Protein AF-A0A392TW88-F1 (afdb_monomer_lite)

InterPro domains:
  IPR003441 NAC domain [PF02365] (6-60)
  IPR003441 NAC domain [PS51005] (1-61)
  IPR036093 NAC domain superfamily [G3DSA:2.170.150.80] (1-61)
  IPR036093 NAC domain superfamily [SSF101941] (5-60)

Radius of gyration: 15.14 Å; chains: 1; bounding box: 22×48×31 Å

Organism: NCBI:txid97028

Structure (mmCIF, N/CA/C/O backbone):
data_AF-A0A392TW88-F1
#
_entry.id   AF-A0A392TW88-F1
#
loop_
_atom_site.group_PDB
_atom_site.id
_atom_site.type_symbol
_atom_site.label_atom_id
_atom_site.label_alt_id
_atom_site.label_comp_id
_atom_site.label_asym_id
_atom_site.label_entity_id
_atom_site.label_seq_id
_atom_site.pdbx_PDB_ins_code
_atom_site.Cartn_x
_atom_site.Cartn_y
_atom_site.Cartn_z
_atom_site.occupancy
_atom_site.B_iso_or_equiv
_atom_site.auth_seq_id
_atom_site.auth_comp_id
_atom_site.auth_asym_id
_atom_site.auth_atom_id
_atom_site.pdbx_PDB_model_num
ATOM 1 N N . ALA A 1 1 ? -4.891 32.151 -7.979 1.00 40.03 1 ALA A N 1
ATOM 2 C CA . ALA A 1 1 ? -4.908 30.797 -7.396 1.00 40.03 1 ALA A CA 1
ATOM 3 C C . ALA A 1 1 ? -5.192 29.828 -8.531 1.00 40.03 1 ALA A C 1
ATOM 5 O O . ALA A 1 1 ? -6.294 29.857 -9.062 1.00 40.03 1 ALA A O 1
ATOM 6 N N . GLU A 1 2 ? -4.195 29.072 -8.986 1.00 42.38 2 GLU A N 1
ATOM 7 C CA . GLU A 1 2 ? -4.422 28.035 -9.996 1.00 42.38 2 GLU A CA 1
ATOM 8 C C . GLU A 1 2 ? -5.102 26.835 -9.333 1.00 42.38 2 GLU A C 1
ATOM 10 O O . GLU A 1 2 ? -4.506 26.140 -8.514 1.00 42.38 2 GLU A O 1
ATOM 15 N N . MET A 1 3 ? -6.368 26.610 -9.670 1.00 56.09 3 MET A N 1
ATOM 16 C CA . MET A 1 3 ? -7.077 25.362 -9.393 1.00 56.09 3 MET A CA 1
ATOM 17 C C . MET A 1 3 ? -6.885 24.453 -10.609 1.00 56.09 3 MET A C 1
ATOM 19 O O . MET A 1 3 ? -7.756 24.355 -11.469 1.00 56.09 3 MET A O 1
ATOM 23 N N . GLY A 1 4 ? -5.702 23.850 -10.728 1.00 53.25 4 GLY A N 1
ATOM 24 C CA . GLY A 1 4 ? -5.443 22.840 -11.750 1.00 53.25 4 GLY A CA 1
ATOM 25 C C . GLY A 1 4 ? -6.175 21.543 -11.406 1.00 53.25 4 GLY A C 1
ATOM 26 O O . GLY A 1 4 ? -5.937 20.963 -10.348 1.00 53.25 4 GLY A O 1
ATOM 27 N N . TYR A 1 5 ? -7.053 21.069 -12.292 1.00 58.41 5 TYR A N 1
ATOM 28 C CA . TYR A 1 5 ? -7.627 19.723 -12.212 1.00 58.41 5 TYR A CA 1
ATOM 29 C C . TYR A 1 5 ? -6.509 18.691 -12.429 1.00 58.41 5 TYR A C 1
ATOM 31 O O . TYR A 1 5 ? -6.177 18.318 -13.547 1.00 58.41 5 TYR A O 1
ATOM 39 N N . GLN A 1 6 ? -5.889 18.239 -11.342 1.00 55.94 6 GLN A N 1
ATOM 40 C CA . GLN A 1 6 ? -4.759 17.303 -11.350 1.00 55.94 6 GLN A CA 1
ATOM 41 C C . GLN A 1 6 ? -5.170 15.828 -11.536 1.00 55.94 6 GLN A C 1
ATOM 43 O O . GLN A 1 6 ? -4.405 14.931 -11.195 1.00 55.94 6 GLN A O 1
ATOM 48 N N . SER A 1 7 ? -6.365 15.541 -12.062 1.00 61.16 7 SER A N 1
ATOM 49 C CA . SER A 1 7 ? -6.894 14.169 -12.109 1.00 61.16 7 SER A CA 1
ATOM 50 C C . SER A 1 7 ? -6.428 13.339 -13.307 1.00 61.16 7 SER A C 1
ATOM 52 O O . SER A 1 7 ? -6.574 12.126 -13.276 1.00 61.16 7 SER A O 1
ATOM 54 N N . GLU A 1 8 ? -5.852 13.932 -14.357 1.00 75.00 8 GLU A N 1
ATOM 55 C CA . GLU A 1 8 ? -5.482 13.180 -15.574 1.00 75.00 8 GLU A CA 1
ATOM 56 C C . GLU A 1 8 ? -4.283 12.230 -15.399 1.00 75.00 8 GLU A C 1
ATOM 58 O O . GLU A 1 8 ? -4.008 11.410 -16.272 1.00 75.00 8 GLU A O 1
ATOM 63 N N . LYS A 1 9 ? -3.555 12.330 -14.281 1.00 87.38 9 LYS A N 1
ATOM 64 C CA . LYS A 1 9 ? -2.345 11.531 -14.009 1.00 87.38 9 LYS A CA 1
ATOM 65 C C . LYS A 1 9 ? -2.526 10.511 -12.887 1.00 87.38 9 LYS A C 1
ATOM 67 O O . LYS A 1 9 ? -1.568 9.830 -12.524 1.00 87.38 9 LYS A O 1
ATOM 72 N N . GLU A 1 10 ? -3.722 10.431 -12.312 1.00 92.31 10 GLU A N 1
ATOM 73 C CA . GLU A 1 10 ? -4.032 9.533 -11.206 1.00 92.31 10 GLU A CA 1
ATOM 74 C C . GLU A 1 10 ? -5.217 8.644 -11.561 1.00 92.31 10 GLU A C 1
ATOM 76 O O . GLU A 1 10 ? -6.236 9.102 -12.072 1.00 92.31 10 GLU A O 1
ATOM 81 N N . TRP A 1 11 ? -5.100 7.361 -11.230 1.00 91.62 11 TRP A N 1
ATOM 82 C CA . TRP A 1 11 ? -6.151 6.379 -11.465 1.00 91.62 11 TRP A CA 1
ATOM 83 C C . TRP A 1 11 ? -6.545 5.701 -10.162 1.00 91.62 11 TRP A C 1
ATOM 85 O O . TRP A 1 11 ? -5.708 5.412 -9.304 1.00 91.62 11 TRP A O 1
ATOM 95 N N . TYR A 1 12 ? -7.839 5.426 -10.040 1.00 92.44 12 TYR A N 1
ATOM 96 C CA . TYR A 1 12 ? -8.448 4.858 -8.848 1.00 92.44 12 TYR A CA 1
ATOM 97 C C . TYR A 1 12 ? -9.120 3.539 -9.207 1.00 92.44 12 TYR A C 1
ATOM 99 O O . TYR A 1 12 ? -9.854 3.451 -10.188 1.00 92.44 12 TYR A O 1
ATOM 107 N N . PHE A 1 13 ? -8.881 2.516 -8.389 1.00 93.62 13 PHE A N 1
ATOM 108 C CA . PHE A 1 13 ? -9.420 1.176 -8.593 1.00 93.62 13 PHE A CA 1
ATOM 109 C C . PHE A 1 13 ? -9.847 0.574 -7.260 1.00 93.62 13 PHE A C 1
ATOM 111 O O . PHE A 1 13 ? -9.212 0.807 -6.227 1.00 93.62 13 PHE A O 1
ATOM 118 N N . PHE A 1 14 ? -10.880 -0.263 -7.297 1.00 94.19 14 PHE A N 1
ATOM 119 C CA . PHE A 1 14 ? -11.151 -1.210 -6.224 1.00 94.19 14 PHE A CA 1
ATOM 120 C C . PHE A 1 14 ? -10.447 -2.529 -6.533 1.00 94.19 14 PHE A C 1
ATOM 122 O O . PHE A 1 14 ? -10.494 -3.012 -7.662 1.00 94.19 14 PHE A O 1
ATOM 129 N N . SER A 1 15 ? -9.806 -3.121 -5.528 1.00 90.25 15 SER A N 1
ATOM 130 C CA . SER A 1 15 ? -9.176 -4.434 -5.641 1.00 90.25 15 SER A CA 1
ATOM 131 C C . SER A 1 15 ? -9.626 -5.353 -4.503 1.00 90.25 15 SER A C 1
ATOM 133 O O . SER A 1 15 ? -9.872 -4.882 -3.385 1.00 90.25 15 SER A O 1
ATOM 135 N N . PRO A 1 16 ? -9.739 -6.670 -4.752 1.00 91.31 16 PRO A N 1
ATOM 136 C CA . PRO A 1 16 ? -9.981 -7.637 -3.693 1.00 91.31 16 PRO A CA 1
ATOM 137 C C . PRO A 1 16 ? -8.876 -7.578 -2.639 1.00 91.31 16 PRO A C 1
ATOM 139 O O . PRO A 1 16 ? -7.685 -7.511 -2.950 1.00 91.31 16 PRO A O 1
ATOM 142 N N . ARG A 1 17 ? -9.262 -7.645 -1.365 1.00 88.31 17 ARG A N 1
ATOM 143 C CA . ARG A 1 17 ? -8.315 -7.646 -0.247 1.00 88.31 17 ARG A CA 1
ATOM 144 C C . ARG A 1 17 ? -7.853 -9.066 0.072 1.00 88.31 17 ARG A C 1
ATOM 146 O O . ARG A 1 17 ? -8.149 -9.591 1.143 1.00 88.31 17 ARG A O 1
ATOM 153 N N . ASP A 1 18 ? -7.126 -9.670 -0.862 1.00 89.12 18 ASP A N 1
ATOM 154 C CA . ASP A 1 18 ? -6.537 -10.994 -0.657 1.00 89.12 18 ASP A CA 1
ATOM 155 C C . ASP A 1 18 ? -5.484 -10.956 0.463 1.00 89.12 18 ASP A C 1
ATOM 157 O O . ASP A 1 18 ? -4.714 -9.996 0.575 1.00 89.12 18 ASP A O 1
ATOM 161 N N . ARG A 1 19 ? -5.457 -11.972 1.328 1.00 91.25 19 ARG A N 1
ATOM 162 C CA . ARG A 1 19 ? -4.571 -12.025 2.502 1.00 91.25 19 ARG A CA 1
ATOM 163 C C . ARG A 1 19 ? -3.318 -12.814 2.139 1.00 91.25 19 ARG A C 1
ATOM 165 O O . ARG A 1 19 ? -3.405 -13.942 1.682 1.00 91.25 19 ARG A O 1
ATOM 172 N N . LYS A 1 20 ? -2.130 -12.278 2.443 1.00 90.75 20 LYS A N 1
ATOM 173 C CA . LYS A 1 20 ? -0.862 -13.010 2.244 1.00 90.75 20 LYS A CA 1
ATOM 174 C C . LYS A 1 20 ? -0.779 -14.272 3.114 1.00 90.75 20 LYS A C 1
ATOM 176 O O . LYS A 1 20 ? -0.126 -15.239 2.740 1.00 90.75 20 LYS A O 1
ATOM 181 N N . TYR A 1 21 ? -1.392 -14.225 4.294 1.00 93.00 21 TYR A N 1
ATOM 182 C CA . TYR A 1 21 ? -1.417 -15.325 5.252 1.00 93.00 21 TYR A CA 1
ATOM 183 C C . TYR A 1 21 ? -2.863 -15.565 5.693 1.00 93.00 21 TYR A C 1
ATOM 185 O O . TYR A 1 21 ? -3.543 -14.569 5.965 1.00 93.00 21 TYR A O 1
ATOM 193 N N . PRO A 1 22 ? -3.314 -16.826 5.855 1.00 88.44 22 PRO A N 1
ATOM 194 C CA . PRO A 1 22 ? -4.709 -17.151 6.180 1.00 88.44 22 PRO A CA 1
ATOM 195 C C . PRO A 1 22 ? -5.283 -16.343 7.355 1.00 88.44 22 PRO A C 1
ATOM 197 O O . PRO A 1 22 ? -6.388 -15.809 7.274 1.00 88.44 22 PRO A O 1
ATOM 200 N N . ASN A 1 23 ? -4.476 -16.144 8.403 1.00 91.75 23 ASN A N 1
ATOM 201 C CA . ASN A 1 23 ? -4.878 -15.443 9.628 1.00 91.75 23 ASN A CA 1
ATOM 202 C C . ASN A 1 23 ? -4.270 -14.032 9.768 1.00 91.75 23 ASN A C 1
ATOM 204 O O . ASN A 1 23 ? -4.514 -13.345 10.756 1.00 91.75 23 ASN A O 1
ATOM 208 N N . GLY A 1 24 ? -3.494 -13.555 8.789 1.00 88.94 24 GLY A N 1
ATOM 209 C CA . GLY A 1 24 ? -2.783 -12.272 8.866 1.00 88.94 24 GLY A CA 1
ATOM 210 C C . GLY A 1 24 ? -3.572 -11.102 8.276 1.00 88.94 24 GLY A C 1
ATOM 211 O O . GLY A 1 24 ? -4.350 -11.271 7.348 1.00 88.94 24 GLY A O 1
ATOM 212 N N . SER A 1 25 ? -3.386 -9.879 8.770 1.00 85.44 25 SER A N 1
ATOM 213 C CA . SER A 1 25 ? -4.043 -8.678 8.209 1.00 85.44 25 SER A CA 1
ATOM 214 C C . SER A 1 25 ? -3.336 -8.108 6.969 1.00 85.44 25 SER A C 1
ATOM 216 O O . SER A 1 25 ? -3.836 -7.175 6.334 1.00 85.44 25 SER A O 1
ATOM 218 N N . ARG A 1 26 ? -2.160 -8.657 6.631 1.00 88.81 26 ARG A N 1
ATOM 219 C CA . ARG A 1 26 ? -1.305 -8.210 5.529 1.00 88.81 26 ARG A CA 1
ATOM 220 C C . ARG A 1 26 ? -1.897 -8.634 4.179 1.00 88.81 26 ARG A C 1
ATOM 222 O O . ARG A 1 26 ? -1.972 -9.838 3.931 1.00 88.81 26 ARG A O 1
ATOM 229 N N . PRO A 1 27 ? -2.224 -7.684 3.284 1.00 91.69 27 PRO A N 1
ATOM 230 C CA . PRO A 1 27 ? -2.676 -8.028 1.944 1.00 91.69 27 PRO A CA 1
ATOM 231 C C . PRO A 1 27 ? -1.576 -8.691 1.110 1.00 91.69 27 PRO A C 1
ATOM 233 O O . PRO A 1 27 ? -0.387 -8.392 1.300 1.00 91.69 27 PRO A O 1
ATOM 236 N N . ASN A 1 28 ? -1.978 -9.550 0.178 1.00 92.75 28 ASN A N 1
ATOM 237 C CA . ASN A 1 28 ? -1.125 -10.014 -0.905 1.00 92.75 28 ASN A CA 1
ATOM 238 C C . ASN A 1 28 ? -0.767 -8.829 -1.819 1.00 92.75 28 ASN A C 1
ATOM 240 O O . ASN A 1 28 ? -1.544 -7.891 -1.986 1.00 92.75 28 ASN A O 1
ATOM 244 N N . ARG A 1 29 ? 0.467 -8.817 -2.318 1.00 94.12 29 ARG A N 1
ATOM 245 C CA . ARG A 1 29 ? 1.056 -7.694 -3.062 1.00 94.12 29 ARG A CA 1
ATOM 246 C C . ARG A 1 29 ? 1.869 -8.126 -4.276 1.00 94.12 29 ARG A C 1
ATOM 248 O O . ARG A 1 29 ? 2.541 -7.281 -4.861 1.00 94.12 29 ARG A O 1
ATOM 255 N N . ALA A 1 30 ? 1.842 -9.410 -4.621 1.00 95.00 30 ALA A N 1
ATOM 256 C CA . ALA A 1 30 ? 2.317 -9.857 -5.921 1.00 95.00 30 ALA A CA 1
ATOM 257 C C . ALA A 1 30 ? 1.393 -9.289 -7.010 1.00 95.00 30 ALA A C 1
ATOM 259 O O . ALA A 1 30 ? 0.176 -9.256 -6.826 1.00 95.00 30 ALA A O 1
ATOM 260 N N . ALA A 1 31 ? 1.970 -8.804 -8.106 1.00 94.62 31 ALA A N 1
ATOM 261 C CA . ALA A 1 31 ? 1.228 -8.262 -9.238 1.00 94.62 31 ALA A CA 1
ATOM 262 C C . ALA A 1 31 ? 2.023 -8.494 -10.531 1.00 94.62 31 ALA A C 1
ATOM 264 O O . ALA A 1 31 ? 3.077 -7.889 -10.730 1.00 94.62 31 ALA A O 1
ATOM 265 N N . GLY A 1 32 ? 1.517 -9.369 -11.408 1.00 94.12 32 GLY A N 1
ATOM 266 C CA . GLY A 1 32 ? 2.207 -9.743 -12.645 1.00 94.12 32 GLY A CA 1
ATOM 267 C C . GLY A 1 32 ? 3.589 -10.338 -12.367 1.00 94.12 32 GLY A C 1
ATOM 268 O O . GLY A 1 32 ? 3.715 -11.260 -11.565 1.00 94.12 32 GLY A O 1
ATOM 269 N N . SER A 1 33 ? 4.620 -9.788 -13.009 1.00 96.31 33 SER A N 1
ATOM 270 C CA . SER A 1 33 ? 6.018 -10.203 -12.843 1.00 96.31 33 SER A CA 1
ATOM 271 C C . SER A 1 33 ? 6.727 -9.580 -11.634 1.00 96.31 33 SER A C 1
ATOM 273 O O . SER A 1 33 ? 7.898 -9.870 -11.432 1.00 96.31 33 SER A O 1
ATOM 275 N N . GLY A 1 34 ? 6.054 -8.740 -10.839 1.00 97.38 34 GLY A N 1
ATOM 276 C CA . GLY A 1 34 ? 6.676 -8.002 -9.740 1.00 97.38 34 GLY A CA 1
ATOM 277 C C . GLY A 1 34 ? 5.841 -7.969 -8.461 1.00 97.38 34 GLY A C 1
ATOM 278 O O . GLY A 1 34 ? 4.905 -8.750 -8.256 1.00 97.38 34 GLY A O 1
ATOM 279 N N . TYR A 1 35 ? 6.184 -7.051 -7.558 1.00 96.94 35 TYR A N 1
AT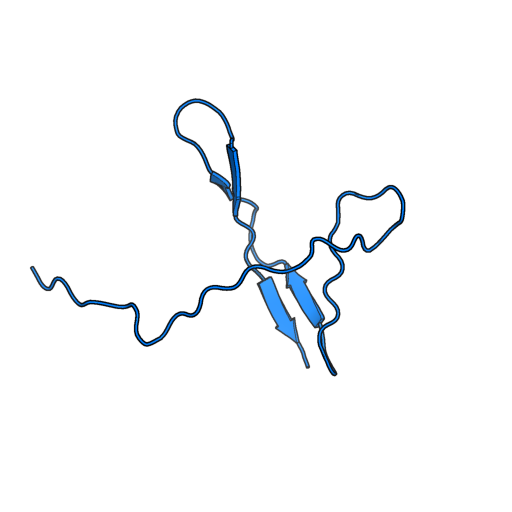OM 280 C CA . TYR A 1 35 ? 5.496 -6.903 -6.278 1.00 96.94 35 TYR A CA 1
ATOM 281 C C . TYR A 1 35 ? 5.507 -5.474 -5.731 1.00 96.94 35 TYR A C 1
ATOM 283 O O . TYR A 1 35 ? 6.415 -4.675 -5.953 1.00 96.94 35 TYR A O 1
ATOM 291 N N . TRP A 1 36 ? 4.499 -5.168 -4.916 1.00 96.75 36 TRP A N 1
ATOM 292 C CA . TRP A 1 36 ? 4.387 -3.896 -4.210 1.00 96.75 36 TRP A CA 1
ATOM 293 C C . TRP A 1 36 ? 5.021 -3.961 -2.814 1.00 96.75 36 TRP A C 1
ATOM 295 O O . TRP A 1 36 ? 4.596 -4.719 -1.930 1.00 96.75 36 TRP A O 1
ATOM 305 N N . LYS A 1 37 ? 6.015 -3.109 -2.560 1.00 95.88 37 LYS A N 1
ATOM 306 C CA . LYS A 1 37 ? 6.654 -2.935 -1.248 1.00 95.88 37 LYS A CA 1
ATOM 307 C C . LYS A 1 37 ? 6.064 -1.716 -0.543 1.00 95.88 37 LYS A C 1
ATOM 309 O O . LYS A 1 37 ? 5.884 -0.677 -1.161 1.00 95.88 37 LYS A O 1
ATOM 314 N N . ALA A 1 38 ? 5.743 -1.833 0.750 1.00 95.62 38 ALA A N 1
ATOM 315 C CA . ALA A 1 38 ? 5.303 -0.658 1.512 1.00 95.62 38 ALA A CA 1
ATOM 316 C C . ALA A 1 38 ? 6.447 0.355 1.625 1.00 95.62 38 ALA A C 1
ATOM 318 O O . ALA A 1 38 ? 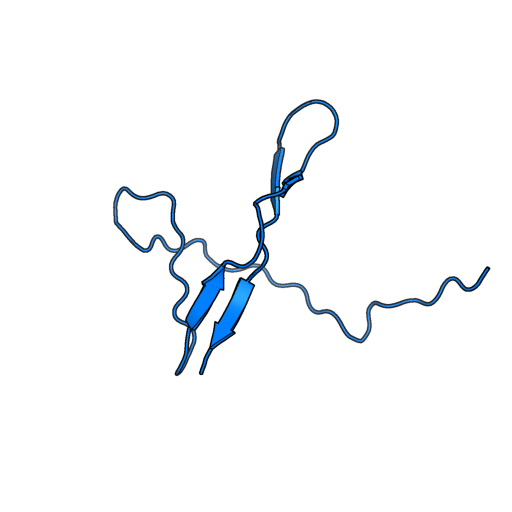7.590 -0.044 1.846 1.00 95.62 38 ALA A O 1
ATOM 319 N N . THR A 1 39 ? 6.110 1.636 1.523 1.00 96.88 39 THR A N 1
ATOM 320 C CA . THR A 1 39 ? 7.017 2.752 1.784 1.00 96.88 39 THR A CA 1
ATOM 321 C C . THR A 1 39 ? 6.346 3.753 2.719 1.00 96.88 39 THR A C 1
ATOM 323 O O . THR A 1 39 ? 5.131 3.949 2.662 1.00 96.88 39 THR A O 1
ATOM 326 N N . GLY A 1 40 ? 7.137 4.381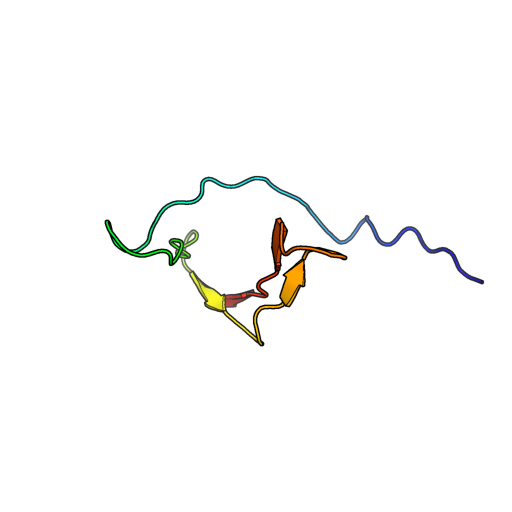 3.587 1.00 95.69 40 GLY A N 1
ATOM 327 C CA . GLY A 1 40 ? 6.641 5.318 4.590 1.00 95.69 40 GLY A CA 1
ATOM 328 C C . GLY A 1 40 ? 5.775 4.679 5.683 1.00 95.69 40 GLY A C 1
ATOM 329 O O . GLY A 1 40 ? 5.569 3.464 5.738 1.00 95.69 40 GLY A O 1
ATOM 330 N N . ALA A 1 41 ? 5.289 5.533 6.582 1.00 95.19 41 ALA A N 1
ATOM 331 C CA . ALA A 1 41 ? 4.407 5.149 7.677 1.00 95.19 41 ALA A CA 1
ATOM 332 C C . ALA A 1 41 ? 2.931 5.159 7.253 1.00 95.19 41 ALA A C 1
ATOM 334 O O . ALA A 1 41 ? 2.510 5.938 6.392 1.00 95.19 41 ALA A O 1
ATOM 335 N N . ASP A 1 42 ? 2.143 4.311 7.908 1.00 94.75 42 ASP A N 1
ATOM 336 C CA . ASP A 1 42 ? 0.694 4.270 7.739 1.00 94.75 42 ASP A CA 1
ATOM 337 C C . ASP A 1 42 ? 0.048 5.553 8.260 1.00 94.75 42 ASP A C 1
ATOM 339 O O . ASP A 1 42 ? 0.392 6.040 9.337 1.00 94.75 42 ASP A O 1
ATOM 343 N N . LYS A 1 43 ? -0.911 6.093 7.500 1.00 94.62 43 LYS A N 1
ATOM 344 C CA . LYS A 1 43 ? -1.653 7.298 7.887 1.00 94.62 43 LYS A CA 1
ATOM 345 C C . LYS A 1 43 ? -3.109 6.939 8.190 1.00 94.62 43 LYS A C 1
ATOM 347 O O . LYS A 1 43 ? -3.793 6.451 7.286 1.00 94.62 43 LYS A O 1
ATOM 352 N N . PRO A 1 44 ? -3.609 7.160 9.418 1.00 94.81 44 PRO A N 1
ATOM 353 C CA . PRO A 1 44 ? -5.021 6.959 9.713 1.00 94.81 44 PRO A CA 1
ATOM 354 C C . PRO A 1 44 ? -5.872 7.957 8.916 1.00 94.81 44 PRO A C 1
ATOM 356 O O . PRO A 1 44 ? -5.503 9.118 8.754 1.00 94.81 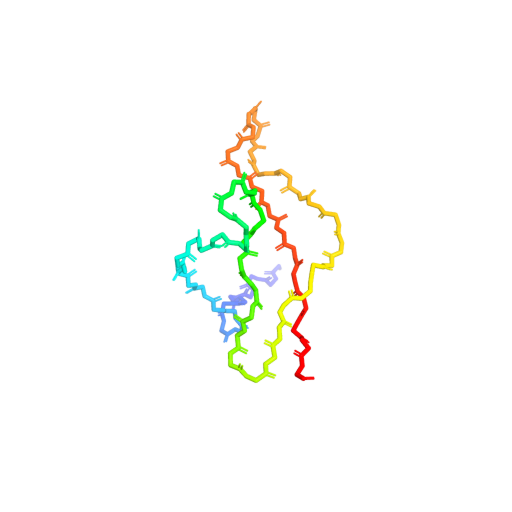44 PRO A O 1
ATOM 359 N N . ILE A 1 45 ? -7.013 7.496 8.408 1.00 95.06 45 ILE A N 1
ATOM 360 C CA . ILE A 1 45 ? -8.016 8.329 7.740 1.00 95.06 45 ILE A CA 1
ATOM 361 C C . ILE A 1 45 ? -9.216 8.449 8.676 1.00 95.06 45 ILE A C 1
ATOM 363 O O . ILE A 1 45 ? -9.800 7.437 9.061 1.00 95.06 45 ILE A O 1
ATOM 367 N N . GLY A 1 46 ? -9.595 9.678 9.020 1.00 93.62 46 GLY A N 1
ATOM 368 C CA . GLY A 1 46 ? -10.737 9.990 9.880 1.00 93.62 46 GLY A CA 1
ATOM 369 C C . GLY A 1 46 ? -10.471 11.244 10.712 1.00 93.62 46 GLY A C 1
ATOM 370 O O . GLY A 1 46 ? -9.323 11.525 11.035 1.00 93.62 46 GLY A O 1
ATOM 371 N N . LYS A 1 47 ? -11.515 12.022 11.025 1.00 87.75 47 LYS A N 1
ATOM 372 C CA . LYS A 1 47 ? -11.378 13.265 11.813 1.00 87.75 47 L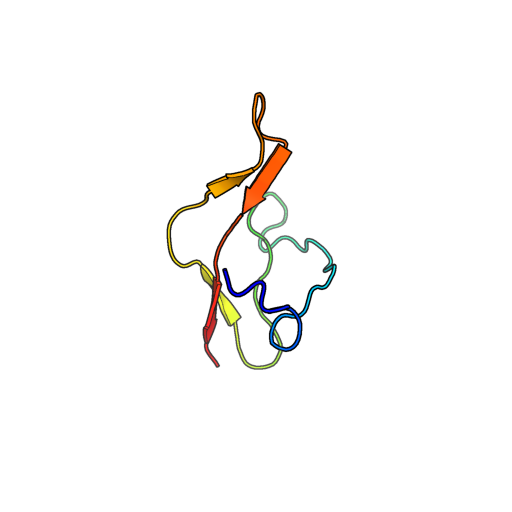YS A CA 1
ATOM 373 C C . LYS A 1 47 ? -11.453 13.011 13.320 1.00 87.75 47 LYS A C 1
ATOM 375 O O . LYS A 1 47 ? -10.558 13.402 14.052 1.00 87.75 47 LYS A O 1
ATOM 380 N N . LEU A 1 48 ? -12.523 12.350 13.763 1.00 89.12 48 LEU A N 1
ATOM 381 C CA . LEU A 1 48 ? -12.781 12.061 15.182 1.00 89.12 48 LEU A CA 1
ATOM 382 C C . LEU A 1 48 ? -12.488 10.599 15.543 1.00 89.12 48 LEU A C 1
ATOM 384 O O . LEU A 1 48 ? -12.067 10.303 16.655 1.00 89.12 48 LEU A O 1
ATOM 388 N N . LYS A 1 49 ? -12.694 9.678 14.594 1.00 92.69 49 LYS A N 1
ATOM 389 C CA . LYS A 1 49 ? -12.429 8.244 14.741 1.00 92.69 49 LYS A CA 1
ATOM 390 C C . LYS A 1 49 ? -11.769 7.707 13.466 1.00 92.69 49 LYS A C 1
ATOM 392 O O . LYS A 1 49 ? -12.195 8.105 12.378 1.00 92.69 49 LYS A O 1
ATOM 397 N N . PRO A 1 50 ? -10.772 6.809 13.561 1.00 92.06 50 PRO A N 1
ATOM 398 C CA . PRO A 1 50 ? -10.195 6.153 12.393 1.00 92.06 50 PRO A CA 1
ATOM 399 C C . PRO A 1 50 ? -11.240 5.309 11.650 1.00 92.06 50 PRO A C 1
ATOM 401 O O . PRO A 1 50 ? -11.846 4.408 12.226 1.00 92.06 50 PRO A O 1
ATOM 404 N N . MET A 1 51 ? -11.428 5.605 10.365 1.00 94.88 51 MET A N 1
ATOM 405 C CA . MET A 1 51 ? -12.310 4.892 9.431 1.00 94.88 51 MET A CA 1
ATOM 406 C C . MET A 1 51 ? -11.518 4.045 8.428 1.00 94.88 51 MET A C 1
ATOM 408 O O . MET A 1 51 ? -12.068 3.164 7.775 1.00 94.88 51 MET A O 1
ATOM 412 N N . GLY A 1 52 ? -10.215 4.300 8.294 1.00 92.69 52 GLY A N 1
ATOM 413 C CA . GLY A 1 52 ? -9.350 3.571 7.378 1.00 92.69 52 GLY A CA 1
ATOM 414 C C . GLY A 1 52 ? -7.878 3.903 7.572 1.00 92.69 52 GLY A C 1
ATOM 415 O O . GLY A 1 52 ? -7.505 4.705 8.428 1.00 92.69 52 GLY A O 1
ATOM 416 N N . ILE A 1 53 ? -7.034 3.273 6.758 1.00 93.44 53 ILE A N 1
ATOM 417 C CA . ILE A 1 53 ? -5.584 3.475 6.762 1.00 93.44 53 ILE A CA 1
ATOM 418 C C . ILE A 1 53 ? -5.135 3.725 5.323 1.00 93.44 53 ILE A C 1
ATOM 420 O O . ILE A 1 53 ? -5.386 2.898 4.446 1.00 93.44 53 ILE A O 1
ATOM 424 N N . LYS A 1 54 ? -4.433 4.837 5.088 1.00 94.88 54 LYS A N 1
ATOM 425 C CA . LYS A 1 54 ? -3.692 5.089 3.850 1.00 94.88 54 LYS A CA 1
ATOM 426 C C . LYS A 1 54 ? -2.292 4.501 3.991 1.00 94.88 54 LYS A C 1
ATOM 428 O O . LYS A 1 54 ? -1.555 4.867 4.905 1.00 94.88 54 LYS A O 1
ATOM 433 N N . LYS A 1 55 ? -1.920 3.625 3.061 1.00 95.38 55 LYS A N 1
ATOM 434 C CA . LYS A 1 55 ? -0.583 3.036 2.965 1.00 95.38 55 LYS A CA 1
ATOM 435 C C . LYS A 1 55 ? -0.008 3.327 1.586 1.00 95.38 55 LYS A C 1
ATOM 437 O O . LYS A 1 55 ? -0.678 3.067 0.592 1.00 95.38 55 LYS A O 1
ATOM 442 N N . ALA A 1 56 ? 1.214 3.849 1.536 1.00 96.38 56 ALA A N 1
ATOM 443 C CA . ALA A 1 56 ? 1.934 4.054 0.285 1.00 96.38 56 ALA A CA 1
ATOM 444 C C . ALA A 1 56 ? 2.746 2.804 -0.072 1.00 96.38 56 ALA A C 1
ATOM 446 O O . ALA A 1 56 ? 3.287 2.115 0.801 1.00 96.38 56 ALA A O 1
ATOM 447 N N . LEU A 1 57 ? 2.808 2.492 -1.363 1.00 96.75 57 LEU A N 1
ATOM 448 C CA . LEU A 1 57 ? 3.556 1.359 -1.886 1.00 96.75 57 LEU A CA 1
ATOM 449 C C . LEU A 1 57 ? 4.363 1.784 -3.110 1.00 96.75 57 LEU A C 1
ATOM 451 O O . LEU A 1 57 ? 3.947 2.672 -3.846 1.00 96.75 57 LEU A O 1
ATOM 455 N N . VAL A 1 58 ? 5.495 1.122 -3.320 1.00 98.06 58 VAL A N 1
ATOM 456 C CA . VAL A 1 58 ? 6.346 1.249 -4.507 1.00 98.06 58 VAL A CA 1
ATOM 457 C C . VAL A 1 58 ? 6.413 -0.112 -5.181 1.00 98.06 58 VAL A C 1
ATO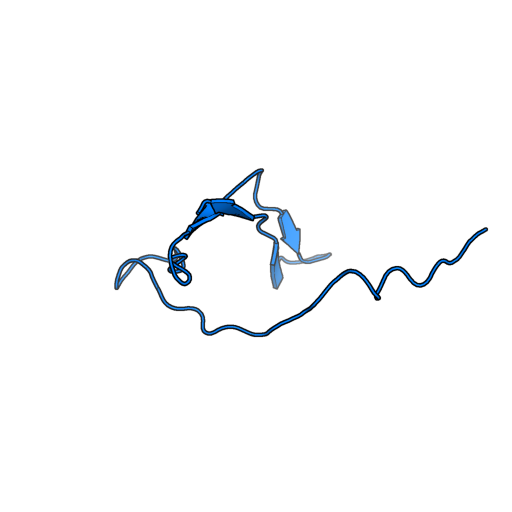M 459 O O . VAL A 1 58 ? 6.560 -1.130 -4.497 1.00 98.06 58 VAL A O 1
ATOM 462 N N . PHE A 1 59 ? 6.266 -0.134 -6.501 1.00 97.31 59 PHE A N 1
ATOM 463 C CA . PHE A 1 59 ? 6.369 -1.351 -7.295 1.00 97.31 59 PHE A CA 1
ATOM 464 C C . PHE A 1 59 ? 7.831 -1.673 -7.606 1.00 97.31 59 PHE A C 1
ATOM 466 O O . PHE A 1 59 ? 8.611 -0.777 -7.925 1.00 97.31 59 PHE A O 1
ATOM 473 N N . TYR A 1 60 ? 8.175 -2.953 -7.518 1.00 97.81 60 TYR A N 1
ATOM 474 C CA . TYR A 1 60 ? 9.446 -3.514 -7.957 1.00 97.81 60 TYR A CA 1
ATOM 475 C C . TYR A 1 60 ? 9.143 -4.618 -8.970 1.00 97.81 60 TYR A C 1
ATOM 477 O O . TYR A 1 60 ? 8.330 -5.498 -8.670 1.00 97.81 60 TYR A O 1
ATOM 485 N N . ALA A 1 61 ? 9.761 -4.523 -10.148 1.00 93.75 61 ALA A N 1
ATOM 486 C CA . ALA A 1 61 ? 9.718 -5.540 -11.196 1.00 93.75 61 ALA A CA 1
ATOM 487 C C . ALA A 1 61 ? 10.833 -6.569 -10.993 1.00 93.75 61 ALA A C 1
ATOM 489 O O . ALA A 1 61 ? 11.907 -6.166 -10.486 1.00 93.75 61 ALA A O 1
#

pLDDT: mean 88.29, std 13.64, range [40.03, 98.06]

Foldseek 3Di:
DDPDPPPPVDDDDDDDQDAPDPPDNHGAFDDPPWGWDWDDDWDFDDDPDGPDIDTDTDIDD

Sequence (61 aa):
AEMGYQSEKEWYFFSPRDRKYPNGSRPNRAAGSGYWKATGADKPIGKLKPMGIKKALVFYA

Secondary structure (DSSP, 8-state):
-----GGGG---------BSSTT-SPBP-EETTEEEEEEEEEEEE-SSS--EEEEEEEEE-